Protein AF-A0A5C7K7G2-F1 (afdb_monomer_lite)

pLDDT: mean 88.22, std 10.24, range [51.09, 97.06]

Foldseek 3Di:
DDKAFQPQADLQDCVRHLVSQLVQCVVQVPDLCVLQPAKAWEWEDEVPDDIDTQDIHHRPNPDDPPDDRDPVVSSVVVSVSSSVSQVVVCVVPPPDDWDWTIWHDDRSYIYTYID

Secondary structure (DSSP, 8-state):
--EEE-TT--TT-HHHHHHHHHHHHHHTT--GGGGGTS-EEEEEEETTS--EEEEEE--GGGT-TT----HHHHHHHHHHHHHHHHHHHHHHSTTS---EEEEEEETTEEEEEE-

Sequence (115 aa):
MQTLPTDTINFKDMEKGYAPFAEALHTLGFDWQIARTEDIKGWFVVHGAEARMCFRLPATGDSQRGVEVTEQSVISDLWCGVSESLAVIRQKQPGKLIKVRSMQLEGSTLHFTVS

Structure (mmCIF, N/CA/C/O backbone):
data_AF-A0A5C7K7G2-F1
#
_entry.id   AF-A0A5C7K7G2-F1
#
loop_
_atom_site.group_PDB
_atom_site.id
_atom_site.type_symbol
_atom_site.label_atom_id
_atom_site.label_alt_id
_atom_site.label_comp_id
_atom_site.label_asym_id
_atom_site.label_entity_id
_atom_site.label_seq_id
_atom_site.pdbx_PDB_ins_code
_atom_site.Cartn_x
_atom_site.Cartn_y
_atom_site.Cartn_z
_atom_site.occupancy
_atom_site.B_iso_or_equiv
_atom_site.auth_seq_id
_atom_site.auth_comp_id
_atom_site.auth_asym_id
_atom_site.auth_atom_id
_atom_site.pdbx_PDB_model_num
ATOM 1 N N . MET A 1 1 ? -7.589 -15.178 0.112 1.00 69.38 1 MET A N 1
ATOM 2 C CA . MET A 1 1 ? -6.851 -13.914 -0.083 1.00 69.38 1 MET A CA 1
ATOM 3 C C . MET A 1 1 ? -7.203 -13.364 -1.454 1.00 69.38 1 MET A C 1
ATOM 5 O O . MET A 1 1 ? -7.037 -14.080 -2.437 1.00 69.38 1 MET A O 1
ATOM 9 N N . GLN A 1 2 ? -7.762 -12.156 -1.521 1.00 86.31 2 GLN A N 1
ATOM 10 C CA . GLN A 1 2 ? -8.084 -11.493 -2.787 1.00 86.31 2 GLN A CA 1
ATOM 11 C C . GLN A 1 2 ? -6.827 -10.818 -3.339 1.00 86.31 2 GLN A C 1
ATOM 13 O O . GLN A 1 2 ? -6.064 -10.216 -2.590 1.00 86.31 2 GLN A O 1
ATOM 18 N N . THR A 1 3 ? -6.607 -10.946 -4.647 1.00 92.44 3 THR A N 1
ATOM 19 C CA . THR A 1 3 ? -5.514 -10.269 -5.355 1.00 92.44 3 THR A CA 1
ATOM 20 C C . THR A 1 3 ? -6.110 -9.201 -6.244 1.00 92.44 3 THR A C 1
ATOM 22 O O . THR A 1 3 ? -6.981 -9.509 -7.055 1.00 92.44 3 THR A O 1
ATOM 25 N N . LEU A 1 4 ? -5.640 -7.967 -6.103 1.00 95.12 4 LEU A N 1
ATOM 26 C CA . LEU A 1 4 ? -6.124 -6.834 -6.874 1.00 95.12 4 LEU A CA 1
ATOM 27 C C . LEU A 1 4 ? -5.026 -6.342 -7.831 1.00 95.12 4 LEU A C 1
ATOM 29 O O . LEU A 1 4 ? -3.933 -6.011 -7.363 1.00 95.12 4 LEU A O 1
ATOM 33 N N . PRO A 1 5 ? -5.270 -6.318 -9.155 1.00 94.50 5 PRO A N 1
ATOM 34 C CA . PRO A 1 5 ? -4.348 -5.730 -10.124 1.00 94.50 5 PRO A CA 1
ATOM 35 C C . PRO A 1 5 ? -4.184 -4.226 -9.897 1.00 94.50 5 PRO A C 1
ATOM 37 O O . PRO A 1 5 ? -5.161 -3.521 -9.667 1.00 94.50 5 PRO A O 1
ATOM 40 N N . THR A 1 6 ? -2.957 -3.718 -9.985 1.00 93.44 6 THR A N 1
ATOM 41 C CA . THR A 1 6 ? -2.650 -2.307 -9.680 1.00 93.44 6 THR A CA 1
ATOM 42 C C . THR A 1 6 ? -2.364 -1.470 -10.928 1.00 93.44 6 THR A C 1
ATOM 44 O O . THR A 1 6 ? -1.627 -0.487 -10.855 1.00 93.44 6 THR A O 1
ATOM 47 N N . ASP A 1 7 ? -2.903 -1.857 -12.087 1.00 90.50 7 ASP A N 1
ATOM 48 C CA . ASP A 1 7 ? -2.599 -1.233 -13.384 1.00 90.50 7 ASP A CA 1
ATOM 49 C C . ASP A 1 7 ? -2.949 0.264 -13.448 1.00 90.50 7 ASP A C 1
ATOM 51 O O . ASP A 1 7 ? -2.341 1.011 -14.215 1.00 90.50 7 ASP A O 1
ATOM 55 N N . THR A 1 8 ? -3.897 0.714 -12.623 1.00 88.12 8 THR A N 1
ATOM 56 C CA . THR A 1 8 ? -4.387 2.100 -12.572 1.00 88.12 8 THR A CA 1
ATOM 57 C C . THR A 1 8 ? -3.678 2.974 -11.532 1.00 88.12 8 THR A C 1
ATOM 59 O O . THR A 1 8 ? -3.911 4.182 -11.495 1.00 88.12 8 THR A O 1
ATOM 62 N N . ILE A 1 9 ? -2.802 2.409 -10.693 1.00 95.19 9 ILE A N 1
ATOM 63 C CA . ILE A 1 9 ? -2.231 3.120 -9.541 1.00 95.19 9 ILE A CA 1
ATOM 64 C C . ILE A 1 9 ? -0.843 3.678 -9.875 1.00 95.19 9 ILE A C 1
ATOM 66 O O . ILE A 1 9 ? 0.115 2.941 -10.126 1.00 95.19 9 ILE A O 1
ATOM 70 N N . ASN A 1 10 ? -0.693 5.004 -9.820 1.00 93.38 10 ASN A N 1
ATOM 71 C CA . ASN A 1 10 ? 0.599 5.656 -10.030 1.00 93.38 10 ASN A CA 1
ATOM 72 C C . ASN A 1 10 ? 1.381 5.844 -8.723 1.00 93.38 10 ASN A C 1
ATOM 74 O O . ASN A 1 10 ? 1.406 6.936 -8.169 1.00 93.38 10 ASN A O 1
ATOM 78 N N . PHE A 1 11 ? 2.114 4.821 -8.282 1.00 92.50 11 PHE A N 1
ATOM 79 C CA . PHE A 1 11 ? 2.953 4.860 -7.068 1.00 92.50 11 PHE A CA 1
ATOM 80 C C . PHE A 1 11 ? 4.173 5.806 -7.110 1.00 92.50 11 PHE A C 1
ATOM 82 O O . PHE A 1 11 ? 5.080 5.681 -6.292 1.00 92.50 11 PHE A O 1
ATOM 89 N N . LYS A 1 12 ? 4.265 6.709 -8.093 1.00 89.75 12 LYS A N 1
ATOM 90 C CA . LYS A 1 12 ? 5.303 7.754 -8.157 1.00 89.75 12 LYS A CA 1
ATOM 91 C C . LYS A 1 12 ? 4.754 9.156 -7.904 1.00 89.75 12 LYS A C 1
ATOM 93 O O . LYS A 1 12 ? 5.539 10.064 -7.662 1.00 89.75 12 LYS A O 1
ATOM 98 N N . ASP A 1 13 ? 3.445 9.337 -8.039 1.00 92.12 13 ASP A N 1
ATOM 99 C CA . ASP A 1 13 ? 2.781 10.636 -8.033 1.00 92.12 13 ASP A CA 1
ATOM 100 C C . ASP A 1 13 ? 1.537 10.520 -7.153 1.00 92.12 13 ASP A C 1
ATOM 102 O O . ASP A 1 13 ? 0.564 9.865 -7.526 1.00 92.12 13 ASP A O 1
ATOM 106 N N . MET A 1 14 ? 1.601 11.113 -5.960 1.00 91.25 14 MET A N 1
ATOM 107 C CA . MET A 1 14 ? 0.534 11.011 -4.966 1.00 91.25 14 MET A CA 1
ATOM 108 C C . MET A 1 14 ? -0.769 11.640 -5.459 1.00 91.25 14 MET A C 1
ATOM 110 O O . MET A 1 14 ? -1.827 11.056 -5.250 1.00 91.25 14 MET A O 1
ATOM 114 N N . GLU A 1 15 ? -0.711 12.766 -6.174 1.00 93.06 15 GLU A N 1
ATOM 115 C CA . GLU A 1 15 ? -1.911 13.449 -6.677 1.00 93.06 15 GLU A CA 1
ATOM 116 C C . GLU A 1 15 ? -2.692 12.569 -7.659 1.00 93.06 15 GLU A C 1
ATOM 118 O O . GLU A 1 15 ? -3.920 12.601 -7.696 1.00 93.06 15 GLU A O 1
ATOM 123 N N . LYS A 1 16 ? -1.981 11.741 -8.434 1.00 93.69 16 LYS A N 1
ATOM 124 C CA . LYS A 1 16 ? -2.594 10.808 -9.392 1.00 93.69 16 LYS A CA 1
ATOM 125 C C . LYS A 1 16 ? -2.900 9.436 -8.805 1.00 93.69 16 LYS A C 1
ATOM 127 O O . LYS A 1 16 ? -3.766 8.731 -9.311 1.00 93.69 16 LYS A O 1
ATOM 132 N N . GLY A 1 17 ? -2.125 9.012 -7.817 1.00 94.25 17 GLY A N 1
ATOM 133 C CA . GLY A 1 17 ? -2.107 7.634 -7.353 1.00 94.25 17 GLY A CA 1
ATOM 134 C C . GLY A 1 17 ? -2.849 7.383 -6.044 1.00 94.25 17 GLY A C 1
ATOM 135 O O . GLY A 1 17 ? -3.278 6.254 -5.818 1.00 94.25 17 GLY A O 1
ATOM 136 N N . TYR A 1 18 ? -3.054 8.416 -5.222 1.00 94.31 18 TYR A N 1
ATOM 137 C CA . TYR A 1 18 ? -3.684 8.283 -3.910 1.00 94.31 18 TYR A CA 1
ATOM 138 C C . TYR A 1 18 ? -5.114 7.742 -3.994 1.00 94.31 18 TYR A C 1
ATOM 140 O O . TYR A 1 18 ? -5.424 6.749 -3.344 1.00 94.31 18 TYR A O 1
ATOM 148 N N . ALA A 1 19 ? -5.979 8.352 -4.811 1.00 95.62 19 ALA A N 1
ATOM 149 C CA . ALA A 1 19 ? -7.381 7.937 -4.898 1.00 95.62 19 ALA A CA 1
ATOM 150 C C . ALA A 1 19 ? -7.546 6.486 -5.409 1.00 95.62 19 ALA A C 1
ATOM 152 O O . ALA A 1 19 ? -8.201 5.706 -4.717 1.00 95.62 19 ALA A O 1
ATOM 153 N N . PRO A 1 20 ? -6.888 6.060 -6.512 1.00 96.56 20 PRO A N 1
ATOM 154 C CA . PRO A 1 20 ? -6.888 4.653 -6.928 1.00 96.56 20 PRO A CA 1
ATOM 155 C C . PRO A 1 20 ? -6.339 3.688 -5.869 1.00 96.56 20 PRO A C 1
ATOM 157 O O . PRO A 1 20 ? -6.761 2.538 -5.791 1.00 96.56 20 PRO A O 1
ATOM 160 N N . PHE A 1 21 ? -5.382 4.133 -5.051 1.00 97.06 21 PHE A N 1
ATOM 161 C CA . PHE A 1 21 ? -4.831 3.317 -3.973 1.00 97.06 21 PHE A CA 1
ATOM 162 C C . PHE A 1 21 ? -5.775 3.175 -2.784 1.00 97.06 21 PHE A C 1
ATOM 164 O O . PHE A 1 21 ? -5.941 2.065 -2.285 1.00 97.06 21 PHE A O 1
ATOM 171 N N . ALA A 1 22 ? -6.426 4.260 -2.366 1.00 96.56 22 ALA A N 1
ATOM 172 C CA . ALA A 1 22 ? -7.455 4.219 -1.335 1.00 96.56 22 ALA A CA 1
ATOM 173 C C . ALA A 1 22 ? -8.603 3.282 -1.747 1.00 96.56 22 ALA A C 1
ATOM 175 O O . ALA A 1 22 ? -8.961 2.381 -0.995 1.00 96.56 22 ALA A O 1
ATOM 176 N N . GLU A 1 23 ? -9.092 3.409 -2.984 1.00 96.50 23 GLU A N 1
ATOM 177 C CA . GLU A 1 23 ? -10.132 2.532 -3.535 1.00 96.50 23 GLU A CA 1
ATOM 178 C C . GLU A 1 23 ? -9.693 1.059 -3.570 1.00 96.50 23 GLU A C 1
ATOM 180 O O . GLU A 1 23 ? -10.460 0.155 -3.229 1.00 96.50 23 GLU A O 1
ATOM 185 N N . ALA A 1 24 ? -8.435 0.799 -3.930 1.00 96.62 24 ALA A N 1
ATOM 186 C CA . ALA A 1 24 ? -7.868 -0.541 -3.904 1.00 96.62 24 ALA A CA 1
ATOM 187 C C . ALA A 1 24 ? -7.802 -1.128 -2.482 1.00 96.62 24 ALA A C 1
ATOM 189 O O . ALA A 1 24 ? -8.131 -2.300 -2.293 1.00 96.62 24 ALA A O 1
ATOM 190 N N . LEU A 1 25 ? -7.416 -0.330 -1.480 1.00 96.31 25 LEU A N 1
ATOM 191 C CA . LEU A 1 25 ? -7.428 -0.735 -0.071 1.00 96.31 25 LEU A CA 1
ATOM 192 C C . LEU A 1 25 ? -8.852 -1.046 0.407 1.00 96.31 25 LEU A C 1
ATOM 194 O O . LEU A 1 25 ? -9.078 -2.102 0.998 1.00 96.31 25 LEU A O 1
ATOM 198 N N . HIS A 1 26 ? -9.822 -0.187 0.085 1.00 95.62 26 HIS A N 1
ATOM 199 C CA . HIS A 1 26 ? -11.237 -0.413 0.401 1.00 95.62 26 HIS A CA 1
ATOM 200 C C . HIS A 1 26 ? -11.773 -1.686 -0.247 1.00 95.62 26 HIS A C 1
ATOM 202 O O . HIS A 1 26 ? -12.434 -2.485 0.410 1.00 95.62 26 HIS A O 1
ATOM 208 N N . THR A 1 27 ? -11.425 -1.925 -1.511 1.00 95.88 27 THR A N 1
ATOM 209 C CA . THR A 1 27 ? -11.826 -3.132 -2.248 1.00 95.88 27 THR A CA 1
ATOM 210 C C . THR A 1 27 ? -11.249 -4.405 -1.630 1.00 95.88 27 THR A C 1
ATOM 212 O O . THR A 1 27 ? -11.895 -5.450 -1.653 1.00 95.88 27 THR A O 1
ATOM 215 N N . LEU A 1 28 ? -10.042 -4.333 -1.063 1.00 95.94 28 LEU A N 1
ATOM 216 C CA . LEU A 1 28 ? -9.427 -5.443 -0.332 1.00 95.94 28 LEU A CA 1
ATOM 217 C C . LEU A 1 28 ? -9.978 -5.614 1.093 1.00 95.94 28 LEU A C 1
ATOM 219 O O . LEU A 1 28 ? -9.593 -6.568 1.767 1.00 95.94 28 LEU A O 1
ATOM 223 N N . GLY A 1 29 ? -10.866 -4.726 1.549 1.00 95.19 29 GLY A N 1
ATOM 224 C CA . GLY A 1 29 ? -11.423 -4.753 2.899 1.00 95.19 29 GLY A CA 1
ATOM 225 C C . GLY A 1 29 ? -10.444 -4.267 3.967 1.00 95.19 29 GLY A C 1
ATOM 226 O O . GLY A 1 29 ? -10.497 -4.744 5.098 1.00 95.19 29 GLY A O 1
ATOM 227 N N . PHE A 1 30 ? -9.529 -3.358 3.618 1.00 95.25 30 PHE A N 1
ATOM 228 C CA . PHE A 1 30 ? -8.613 -2.760 4.583 1.00 95.25 30 PHE A CA 1
ATOM 229 C C . PHE A 1 30 ? -9.376 -1.924 5.615 1.00 95.25 30 PHE A C 1
ATOM 231 O O . PHE A 1 30 ? -9.966 -0.897 5.284 1.00 95.25 30 PHE A O 1
ATOM 238 N N . ASP A 1 31 ? -9.328 -2.358 6.872 1.00 94.56 31 ASP A N 1
ATOM 239 C CA . ASP A 1 31 ? -9.831 -1.596 8.008 1.00 94.56 31 ASP A CA 1
ATOM 240 C C . ASP A 1 31 ? -8.715 -0.709 8.567 1.00 94.56 31 ASP A C 1
ATOM 242 O O . ASP A 1 31 ? -7.832 -1.173 9.288 1.00 94.56 31 ASP A O 1
ATOM 246 N N . TRP A 1 32 ? -8.753 0.586 8.254 1.00 92.81 32 TRP A N 1
ATOM 247 C CA . TRP A 1 32 ? -7.755 1.547 8.729 1.00 92.81 32 TRP A CA 1
ATOM 248 C C . TRP A 1 32 ? -7.699 1.650 10.261 1.00 92.81 32 TRP A C 1
ATOM 250 O O . TRP A 1 32 ? -6.676 2.078 10.802 1.00 92.81 32 TRP A O 1
ATOM 260 N N . GLN A 1 33 ? -8.755 1.249 10.981 1.00 92.56 33 GLN A N 1
ATOM 261 C CA . GLN A 1 33 ? -8.774 1.279 12.444 1.00 92.56 33 GLN A CA 1
ATOM 262 C C . GLN A 1 33 ? -7.785 0.282 13.052 1.00 92.56 33 GLN A C 1
ATOM 264 O O . GLN A 1 33 ? -7.330 0.508 14.175 1.00 92.56 33 GLN A O 1
ATOM 269 N N . ILE A 1 34 ? -7.370 -0.745 12.298 1.00 91.38 34 ILE A N 1
ATOM 270 C CA . ILE A 1 34 ? -6.336 -1.698 12.718 1.00 91.38 34 ILE A CA 1
ATOM 271 C C . ILE A 1 34 ? -5.016 -0.994 13.064 1.00 91.38 34 ILE A C 1
ATOM 273 O O . ILE A 1 34 ? -4.299 -1.440 13.955 1.00 91.38 34 ILE A O 1
ATOM 277 N N . ALA A 1 35 ? -4.743 0.172 12.457 1.00 88.81 35 ALA A N 1
ATOM 278 C CA . ALA A 1 35 ? -3.578 1.012 12.747 1.00 88.81 35 ALA A CA 1
ATOM 279 C C . ALA A 1 35 ? -3.531 1.520 14.198 1.00 88.81 35 ALA A C 1
ATOM 281 O O . ALA A 1 35 ? -2.503 2.031 14.650 1.00 88.81 35 ALA A O 1
ATOM 282 N N . ARG A 1 36 ? -4.649 1.448 14.932 1.00 87.94 36 ARG A N 1
ATOM 283 C CA . ARG A 1 36 ? -4.736 1.851 16.344 1.00 87.94 36 ARG A CA 1
ATOM 284 C C . ARG A 1 36 ? -4.183 0.788 17.281 1.00 87.94 36 ARG A C 1
ATOM 286 O O . ARG A 1 36 ? -3.691 1.133 18.350 1.00 87.94 36 ARG A O 1
ATOM 293 N N . THR A 1 37 ? -4.253 -0.478 16.886 1.00 88.88 37 THR A N 1
ATOM 294 C CA . THR A 1 37 ? -3.955 -1.622 17.758 1.00 88.88 37 THR A CA 1
ATOM 295 C C . THR A 1 37 ? -2.826 -2.499 17.240 1.00 88.88 37 THR A C 1
ATOM 297 O O . THR A 1 37 ? -2.192 -3.190 18.031 1.00 88.88 37 THR A O 1
ATOM 300 N N . GLU A 1 38 ? -2.547 -2.472 15.939 1.00 91.69 38 GLU A N 1
ATOM 301 C CA . GLU A 1 38 ? -1.531 -3.301 15.300 1.00 91.69 38 GLU A CA 1
ATOM 302 C C . GLU A 1 38 ? -0.617 -2.481 14.393 1.00 91.69 38 GLU A C 1
ATOM 304 O O . GLU A 1 38 ? -1.004 -1.456 13.829 1.00 91.69 38 GLU A O 1
ATOM 309 N N . ASP A 1 39 ? 0.613 -2.965 14.232 1.00 93.56 39 ASP A N 1
ATOM 310 C CA . ASP A 1 39 ? 1.509 -2.417 13.224 1.00 93.56 39 ASP A CA 1
ATOM 311 C C . ASP A 1 39 ? 1.041 -2.826 11.831 1.00 93.56 39 ASP A C 1
ATOM 313 O O . ASP A 1 39 ? 0.805 -4.010 11.580 1.00 93.56 39 ASP A O 1
ATOM 317 N N . ILE A 1 40 ? 1.050 -1.886 10.891 1.00 94.75 40 ILE A N 1
ATOM 318 C CA . ILE A 1 40 ? 0.809 -2.201 9.485 1.00 94.75 40 ILE A CA 1
ATOM 319 C C . ILE A 1 40 ? 2.140 -2.492 8.799 1.00 94.75 40 ILE A C 1
ATOM 321 O O . ILE A 1 40 ? 3.113 -1.750 8.946 1.00 94.75 40 ILE A O 1
ATOM 325 N N . LYS A 1 41 ? 2.205 -3.581 8.034 1.00 95.44 41 LYS A N 1
ATOM 326 C CA . LYS A 1 41 ? 3.435 -4.038 7.370 1.00 95.44 41 LYS A CA 1
ATOM 327 C C . LYS A 1 41 ? 3.262 -4.062 5.860 1.00 95.44 41 LYS A C 1
ATOM 329 O O . LYS A 1 41 ? 2.207 -4.438 5.361 1.00 95.44 41 LYS A O 1
ATOM 334 N N . GLY A 1 42 ? 4.324 -3.726 5.135 1.00 94.94 42 GLY A N 1
ATOM 335 C CA . GLY A 1 42 ? 4.376 -3.823 3.679 1.00 94.94 42 GLY A CA 1
ATOM 336 C C . GLY A 1 42 ? 5.471 -4.760 3.199 1.00 94.94 42 GLY A C 1
ATOM 337 O O . GLY A 1 42 ? 6.651 -4.546 3.491 1.00 94.94 42 GLY A O 1
ATOM 338 N N . TRP A 1 43 ? 5.092 -5.773 2.424 1.00 94.62 43 TRP A N 1
ATOM 339 C CA . TRP A 1 43 ? 5.998 -6.749 1.825 1.00 94.62 43 TRP A CA 1
ATOM 340 C C . TRP A 1 43 ? 6.027 -6.614 0.314 1.00 94.62 43 TRP A C 1
ATOM 342 O O . TRP A 1 43 ? 4.985 -6.575 -0.330 1.00 94.62 43 TRP A O 1
ATOM 352 N N . PHE A 1 44 ? 7.226 -6.606 -0.261 1.00 92.44 44 PHE A N 1
ATOM 353 C CA . PHE A 1 44 ? 7.417 -6.570 -1.706 1.00 92.44 44 PHE A CA 1
ATOM 354 C C . PHE A 1 44 ? 8.024 -7.885 -2.178 1.00 92.44 44 PHE A C 1
ATOM 356 O O . PHE A 1 44 ? 9.073 -8.318 -1.694 1.00 92.44 44 PHE A O 1
ATOM 363 N N . VAL A 1 45 ? 7.360 -8.508 -3.144 1.00 88.69 45 VAL A N 1
ATOM 364 C CA . VAL A 1 45 ? 7.794 -9.724 -3.824 1.00 88.69 45 VAL A CA 1
ATOM 365 C C . VAL A 1 45 ? 8.308 -9.324 -5.196 1.00 88.69 45 VAL A C 1
ATOM 367 O O . VAL A 1 45 ? 7.534 -8.951 -6.077 1.00 88.69 45 VAL A O 1
ATOM 370 N N . VAL A 1 46 ? 9.626 -9.369 -5.373 1.00 81.62 46 VAL A N 1
ATOM 371 C CA . VAL A 1 46 ? 10.261 -9.118 -6.671 1.00 81.62 46 VAL A CA 1
ATOM 372 C C . VAL A 1 46 ? 10.312 -10.430 -7.443 1.00 81.62 46 VAL A C 1
ATOM 374 O O . VAL A 1 46 ? 10.705 -11.454 -6.888 1.00 81.62 46 VAL A O 1
ATOM 377 N N . HIS A 1 47 ? 9.943 -10.419 -8.724 1.00 72.69 47 HIS A N 1
ATOM 378 C CA . HIS A 1 47 ? 9.988 -11.629 -9.545 1.00 72.69 47 HIS A CA 1
ATOM 379 C C . HIS A 1 47 ? 11.385 -12.288 -9.529 1.00 72.69 47 HIS A C 1
ATOM 381 O O . HIS A 1 47 ? 12.389 -11.640 -9.830 1.00 72.69 47 HIS A O 1
ATOM 387 N N . GLY A 1 48 ? 11.440 -13.576 -9.170 1.00 68.94 48 GLY A N 1
ATOM 388 C CA . GLY A 1 48 ? 12.685 -14.343 -9.035 1.00 68.94 48 GLY A CA 1
ATOM 389 C C . GLY A 1 48 ? 13.436 -14.146 -7.710 1.00 68.94 48 GLY A C 1
ATOM 390 O O . GLY A 1 48 ? 14.569 -14.606 -7.594 1.00 68.94 48 GLY A O 1
ATOM 391 N N . ALA A 1 49 ? 12.838 -13.474 -6.722 1.00 73.31 49 ALA A N 1
ATOM 392 C CA . ALA A 1 49 ? 13.403 -13.293 -5.388 1.00 73.31 49 ALA A CA 1
ATOM 393 C C . ALA A 1 49 ? 12.368 -13.575 -4.287 1.00 73.31 49 ALA A C 1
ATOM 395 O O . ALA A 1 49 ? 11.160 -13.547 -4.516 1.00 73.31 49 ALA A O 1
ATOM 396 N N . GLU A 1 50 ? 12.855 -13.826 -3.072 1.00 73.88 50 GLU A N 1
ATOM 397 C CA . GLU A 1 50 ? 12.000 -13.946 -1.891 1.00 73.88 50 GLU A CA 1
ATOM 398 C C . GLU A 1 50 ? 11.343 -12.609 -1.523 1.00 73.88 50 GLU A C 1
ATOM 400 O O . GLU A 1 50 ? 11.910 -11.530 -1.738 1.00 73.88 50 GLU A O 1
ATOM 405 N N . ALA A 1 51 ? 10.149 -12.698 -0.930 1.00 73.06 51 ALA A N 1
ATOM 406 C CA . ALA A 1 51 ? 9.437 -11.562 -0.362 1.00 73.06 51 ALA A CA 1
ATOM 407 C C . ALA A 1 51 ? 10.286 -10.870 0.713 1.00 73.06 51 ALA A C 1
ATOM 409 O O . ALA A 1 51 ? 10.890 -11.530 1.560 1.00 73.06 51 ALA A O 1
ATOM 410 N N . ARG A 1 52 ? 10.307 -9.535 0.721 1.00 81.69 52 ARG A N 1
ATOM 411 C CA . ARG A 1 52 ? 10.997 -8.757 1.761 1.00 81.69 52 ARG A CA 1
ATOM 412 C C . ARG A 1 52 ? 10.076 -7.706 2.361 1.00 81.69 52 ARG A C 1
ATOM 414 O O . ARG A 1 52 ? 9.447 -6.945 1.625 1.00 81.69 52 ARG A O 1
ATOM 421 N N . MET A 1 53 ? 10.037 -7.638 3.692 1.00 76.25 53 MET A N 1
ATOM 422 C CA . MET A 1 53 ? 9.404 -6.533 4.409 1.00 76.25 53 MET A CA 1
ATOM 423 C C . MET A 1 53 ? 10.176 -5.257 4.088 1.00 76.25 53 MET A C 1
ATOM 425 O O . MET A 1 53 ? 11.396 -5.221 4.258 1.00 76.25 53 MET A O 1
ATOM 429 N N . CYS A 1 54 ? 9.480 -4.237 3.601 1.00 85.19 54 CYS A N 1
ATOM 430 C CA . CYS A 1 54 ? 10.104 -2.984 3.183 1.00 85.19 54 CYS A CA 1
AT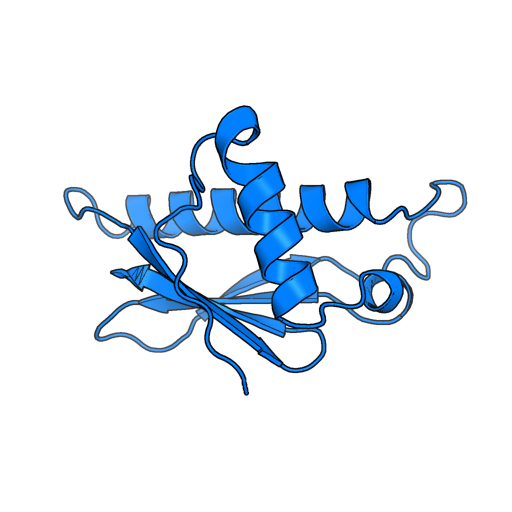OM 431 C C . CYS A 1 54 ? 9.668 -1.793 4.038 1.00 85.19 54 CYS A C 1
ATOM 433 O O . CYS A 1 54 ? 10.457 -0.868 4.203 1.00 85.19 54 CYS A O 1
ATOM 435 N N . PHE A 1 55 ? 8.484 -1.849 4.653 1.00 91.31 55 PHE A N 1
ATOM 436 C CA . PHE A 1 55 ? 8.075 -0.868 5.654 1.00 91.31 55 PHE A CA 1
ATOM 437 C C . PHE A 1 55 ? 7.253 -1.500 6.781 1.00 91.31 55 PHE A C 1
ATOM 439 O O . PHE A 1 55 ? 6.612 -2.543 6.609 1.00 91.31 55 PHE A O 1
ATOM 446 N N . ARG A 1 56 ? 7.277 -0.832 7.935 1.00 93.69 56 ARG A N 1
ATOM 447 C CA . ARG A 1 56 ? 6.424 -1.088 9.096 1.00 93.69 56 ARG A CA 1
ATOM 448 C C . ARG A 1 56 ? 5.955 0.262 9.632 1.00 93.69 56 ARG A C 1
ATOM 450 O O . ARG A 1 56 ? 6.792 1.080 9.999 1.00 93.69 56 ARG A O 1
ATOM 457 N N . LEU A 1 57 ? 4.646 0.462 9.694 1.00 90.94 57 LEU A N 1
ATOM 458 C CA . LEU A 1 57 ? 4.013 1.588 10.369 1.00 90.94 57 LEU A CA 1
ATOM 459 C C . LEU A 1 57 ? 3.616 1.126 11.775 1.00 90.94 57 LEU A C 1
ATOM 461 O O . LEU A 1 57 ? 2.821 0.189 11.877 1.00 90.94 57 LEU A O 1
ATOM 465 N N . PRO A 1 58 ? 4.194 1.695 12.846 1.00 89.44 58 PRO A N 1
ATOM 466 C CA . PRO A 1 58 ? 3.859 1.296 14.205 1.00 89.44 58 PRO A CA 1
ATOM 467 C C . PRO A 1 58 ? 2.386 1.533 14.540 1.00 89.44 58 PRO A C 1
ATOM 469 O O . PRO A 1 58 ? 1.807 2.523 14.088 1.00 89.44 58 PRO A O 1
ATOM 472 N N . ALA A 1 59 ? 1.812 0.677 15.387 1.00 88.44 59 ALA A N 1
ATOM 473 C CA . ALA A 1 59 ? 0.503 0.941 15.973 1.00 88.44 59 ALA A CA 1
ATOM 474 C C . ALA A 1 59 ? 0.496 2.321 16.659 1.00 88.44 59 ALA A C 1
ATOM 476 O O . ALA A 1 59 ? 1.380 2.665 17.450 1.00 88.44 59 ALA A O 1
ATOM 477 N N . THR A 1 60 ? -0.529 3.116 16.377 1.00 82.12 60 THR A N 1
ATOM 478 C CA . THR A 1 60 ? -0.667 4.479 16.915 1.00 82.12 60 THR A CA 1
ATOM 479 C C . THR A 1 60 ? -1.051 4.509 18.401 1.00 82.12 60 THR A C 1
ATOM 481 O O . THR A 1 60 ? -0.875 5.544 19.044 1.00 82.12 60 THR A O 1
ATOM 484 N N . GLY A 1 61 ? -1.497 3.376 18.962 1.00 60.59 61 GLY A N 1
ATOM 485 C CA . GLY A 1 61 ? -2.140 3.229 20.276 1.00 60.59 61 GLY A CA 1
ATOM 486 C C . GLY A 1 61 ? -1.415 3.781 21.510 1.00 60.59 61 GLY A C 1
ATOM 487 O O . GLY A 1 61 ? -2.090 4.056 22.495 1.00 60.59 61 GLY A O 1
ATOM 488 N N . ASP A 1 62 ? -0.102 4.027 21.459 1.00 51.09 62 ASP A N 1
ATOM 489 C CA . ASP A 1 62 ? 0.657 4.583 22.598 1.00 51.09 62 ASP A CA 1
ATOM 490 C C . ASP A 1 62 ? 1.520 5.816 22.263 1.00 51.09 62 ASP A C 1
ATOM 492 O O . ASP A 1 62 ? 1.965 6.532 23.162 1.00 51.09 62 ASP A O 1
ATOM 496 N N . SER A 1 63 ? 1.753 6.112 20.981 1.00 54.41 63 SER A N 1
ATOM 497 C CA . SER A 1 63 ? 2.882 6.966 20.566 1.00 54.41 63 SER A CA 1
ATOM 498 C C . SER A 1 63 ? 2.524 8.440 20.344 1.00 54.41 63 SER A C 1
ATOM 500 O O . SER A 1 63 ? 3.414 9.285 20.266 1.00 54.41 63 SER A O 1
ATOM 502 N N . GLN A 1 64 ? 1.235 8.773 20.224 1.00 54.59 64 GLN A N 1
ATOM 503 C CA . GLN A 1 64 ? 0.784 10.121 19.862 1.00 54.59 64 GLN A CA 1
ATOM 504 C C . GLN A 1 64 ? 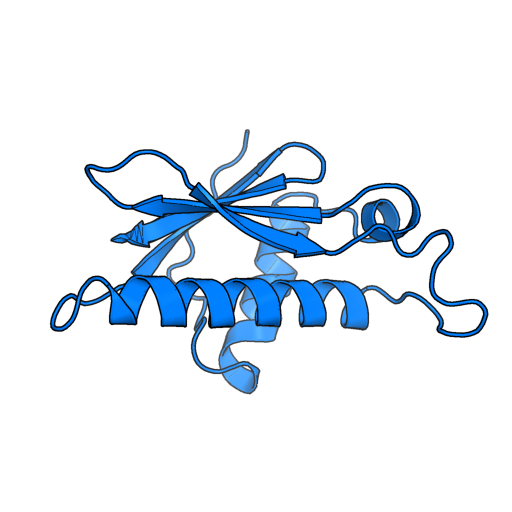-0.468 10.522 20.649 1.00 54.59 64 GLN A C 1
ATOM 506 O O . GLN A 1 64 ? -1.562 10.650 20.101 1.00 54.59 64 GLN A O 1
ATOM 511 N N . ARG A 1 65 ? -0.324 10.757 21.960 1.00 51.44 65 ARG A N 1
ATOM 512 C CA . ARG A 1 65 ? -1.373 11.445 22.732 1.00 51.44 65 ARG A CA 1
ATOM 513 C C . ARG A 1 65 ? -1.603 12.838 22.131 1.00 51.44 65 ARG A C 1
ATOM 515 O O . ARG A 1 65 ? -0.829 13.751 22.395 1.00 51.44 65 ARG A O 1
ATOM 522 N N . GLY A 1 66 ? -2.660 12.986 21.331 1.00 58.56 66 GLY A N 1
ATOM 523 C CA . GLY A 1 66 ? -3.135 14.271 20.805 1.00 58.56 66 GLY A CA 1
ATOM 524 C C . GLY A 1 66 ? -3.250 14.386 19.281 1.00 58.56 66 GLY A C 1
ATOM 525 O O . GLY A 1 66 ? -3.805 15.381 18.826 1.00 58.56 66 GLY A O 1
ATOM 526 N N . VAL A 1 67 ? -2.782 13.406 18.494 1.00 66.69 67 VAL A N 1
ATOM 527 C CA . VAL A 1 67 ? -3.020 13.379 17.037 1.00 66.69 67 VAL A CA 1
ATOM 528 C C . VAL A 1 67 ? -4.205 12.463 16.753 1.00 66.69 67 VAL A C 1
ATOM 530 O O . VAL A 1 67 ? -4.194 11.288 17.117 1.00 66.69 67 VAL A O 1
ATOM 533 N N . GLU A 1 68 ? -5.249 13.006 16.132 1.00 76.38 68 GLU A N 1
ATOM 534 C CA . GLU A 1 68 ? -6.399 12.212 15.711 1.00 76.38 68 GLU A CA 1
ATOM 535 C C . GLU A 1 68 ? -5.990 11.289 14.557 1.00 76.38 68 GLU A C 1
ATOM 537 O O . GLU A 1 68 ? -5.613 11.741 13.476 1.00 76.38 68 GLU A O 1
ATOM 542 N N . VAL A 1 69 ? -6.054 9.978 14.796 1.00 84.94 69 VAL A N 1
ATOM 543 C CA . VAL A 1 69 ? -5.799 8.969 13.764 1.00 84.94 69 VAL A CA 1
ATOM 544 C C . VAL A 1 69 ? -7.022 8.892 12.862 1.00 84.94 69 VAL A C 1
ATOM 546 O O . VAL A 1 69 ? -8.070 8.372 13.271 1.00 84.94 69 VAL A O 1
ATOM 549 N N . THR A 1 70 ? -6.860 9.402 11.643 1.00 91.00 70 THR A N 1
ATOM 550 C CA . THR A 1 70 ? -7.877 9.407 10.588 1.00 91.00 70 THR A CA 1
ATOM 551 C C . THR A 1 70 ? -7.534 8.389 9.507 1.00 91.00 70 THR A C 1
ATOM 553 O O . THR A 1 70 ? -6.375 8.020 9.314 1.00 91.00 70 THR A O 1
ATOM 556 N N . GLU A 1 71 ? -8.536 7.959 8.748 1.00 92.56 71 GLU A N 1
ATOM 557 C CA . GLU A 1 71 ? -8.314 7.120 7.570 1.00 92.56 71 GLU A CA 1
ATOM 558 C C . GLU A 1 71 ? -7.346 7.778 6.577 1.00 92.56 71 GLU A C 1
ATOM 560 O O . GLU A 1 71 ? -6.416 7.140 6.086 1.00 92.56 71 GLU A O 1
ATOM 565 N N . GLN A 1 72 ? -7.517 9.082 6.336 1.00 92.44 72 GLN A N 1
ATOM 566 C CA . GLN A 1 72 ? -6.676 9.829 5.411 1.00 92.44 72 GLN A CA 1
ATOM 567 C C . GLN A 1 72 ? -5.201 9.791 5.823 1.00 92.44 72 GLN A C 1
ATOM 569 O O . GLN A 1 72 ? -4.346 9.582 4.957 1.00 92.44 72 GLN A O 1
ATOM 574 N N . SER A 1 73 ? -4.895 9.976 7.114 1.00 92.12 73 SER A N 1
ATOM 575 C CA . SER A 1 73 ? -3.513 9.925 7.605 1.00 92.12 73 SER A CA 1
ATOM 576 C C . SER A 1 73 ? -2.925 8.524 7.460 1.00 92.12 73 SER A C 1
ATOM 578 O O . SER A 1 73 ? -1.838 8.387 6.910 1.00 92.12 73 SER A O 1
ATOM 580 N N . VAL A 1 74 ? -3.678 7.479 7.829 1.00 93.19 74 VAL A N 1
ATOM 581 C CA . VAL A 1 74 ? -3.228 6.082 7.696 1.00 93.19 74 VAL A CA 1
ATOM 582 C C . VAL A 1 74 ? -2.936 5.728 6.236 1.00 93.19 74 VAL A C 1
ATOM 584 O O . VAL A 1 74 ? -1.870 5.200 5.929 1.00 93.19 74 VAL A O 1
ATOM 587 N N . ILE A 1 75 ? -3.844 6.047 5.309 1.00 95.19 75 ILE A N 1
ATOM 588 C CA . ILE A 1 75 ? -3.644 5.758 3.881 1.00 95.19 75 ILE A CA 1
ATOM 589 C C . ILE A 1 75 ? -2.477 6.575 3.306 1.00 95.19 75 ILE A C 1
ATOM 591 O O . ILE A 1 75 ? -1.735 6.072 2.461 1.00 95.19 75 ILE A O 1
ATOM 595 N N . SER A 1 76 ? -2.276 7.812 3.770 1.00 94.31 76 SER A N 1
ATOM 596 C CA . SER A 1 76 ? -1.139 8.639 3.342 1.00 94.31 76 SER A CA 1
ATOM 597 C C . SER A 1 76 ? 0.192 8.052 3.810 1.00 94.31 76 SER A C 1
ATOM 599 O O . SER A 1 76 ? 1.121 7.943 3.011 1.00 94.31 76 SER A O 1
ATOM 601 N N . ASP A 1 77 ? 0.271 7.593 5.058 1.00 93.81 77 ASP A N 1
ATOM 602 C CA . ASP A 1 77 ? 1.470 6.940 5.587 1.00 93.81 77 ASP A CA 1
ATOM 603 C C . ASP A 1 77 ? 1.769 5.633 4.839 1.00 93.81 77 ASP A C 1
ATOM 605 O O . ASP A 1 77 ? 2.922 5.351 4.497 1.00 93.81 77 ASP A O 1
ATOM 609 N N . LEU A 1 78 ? 0.730 4.860 4.500 1.00 95.31 78 LEU A N 1
ATOM 610 C CA . LEU A 1 78 ? 0.868 3.665 3.663 1.00 95.31 78 LEU A CA 1
ATOM 611 C C . LEU A 1 78 ? 1.400 4.000 2.273 1.00 95.31 78 LEU A C 1
ATOM 613 O O . LEU A 1 78 ? 2.311 3.329 1.784 1.00 95.31 78 LEU A O 1
ATOM 617 N N . TRP A 1 79 ? 0.867 5.046 1.643 1.00 95.44 79 TRP A N 1
ATOM 618 C CA . TRP A 1 79 ? 1.340 5.513 0.345 1.00 95.44 79 TRP A CA 1
ATOM 619 C C . TRP A 1 79 ? 2.825 5.883 0.380 1.00 95.44 79 TRP A C 1
ATOM 621 O O . TRP A 1 79 ? 3.595 5.442 -0.480 1.00 95.44 79 TRP A O 1
ATOM 631 N N . CYS A 1 80 ? 3.242 6.650 1.391 1.00 94.19 80 CYS A N 1
ATOM 632 C CA . CYS A 1 80 ? 4.638 7.022 1.602 1.00 94.19 80 CYS A CA 1
ATOM 633 C C . CYS A 1 80 ? 5.525 5.782 1.762 1.00 94.19 80 CYS A C 1
ATOM 635 O O . CYS A 1 80 ? 6.497 5.632 1.019 1.00 94.19 80 CYS A O 1
ATOM 637 N N . GLY A 1 81 ? 5.135 4.841 2.631 1.00 94.75 81 GLY A N 1
ATOM 638 C CA . GLY A 1 81 ? 5.865 3.588 2.835 1.00 94.75 81 GLY A CA 1
ATOM 639 C C . GLY A 1 81 ? 6.027 2.771 1.549 1.00 94.75 81 GLY A C 1
ATOM 640 O O . GLY A 1 81 ? 7.108 2.239 1.272 1.00 94.75 81 GLY A O 1
ATOM 641 N N . VAL A 1 82 ? 4.989 2.713 0.709 1.00 94.38 82 VAL A N 1
ATOM 642 C CA . VAL A 1 82 ? 5.046 2.050 -0.603 1.00 94.38 82 VAL A CA 1
ATOM 643 C C . VAL A 1 82 ? 5.991 2.780 -1.561 1.00 94.38 82 VAL A C 1
ATOM 645 O O . VAL A 1 82 ? 6.844 2.144 -2.185 1.00 94.38 82 VAL A O 1
ATOM 648 N N . SER A 1 83 ? 5.867 4.102 -1.673 1.00 92.50 83 SER A N 1
ATOM 649 C CA . SER A 1 83 ? 6.683 4.932 -2.567 1.00 92.50 83 SER A CA 1
ATOM 650 C C . SER A 1 83 ? 8.178 4.842 -2.234 1.00 92.50 83 SER A C 1
ATOM 652 O O . SER A 1 83 ? 9.005 4.584 -3.116 1.00 92.50 83 SER A O 1
ATOM 654 N N . GLU A 1 84 ? 8.533 4.957 -0.951 1.00 92.44 84 GLU A N 1
ATOM 655 C CA . GLU A 1 84 ? 9.910 4.833 -0.462 1.00 92.44 84 GLU A CA 1
ATOM 656 C C . GLU A 1 84 ? 10.481 3.436 -0.721 1.00 92.44 84 GLU A C 1
ATOM 658 O O . GLU A 1 84 ? 11.589 3.291 -1.250 1.00 92.44 84 GLU A O 1
ATOM 663 N N . SER A 1 85 ? 9.695 2.392 -0.444 1.00 92.31 85 SER A N 1
ATOM 664 C CA . SER A 1 85 ? 10.082 1.004 -0.716 1.00 92.31 85 SER A CA 1
ATOM 665 C C . SER A 1 85 ? 10.381 0.780 -2.200 1.00 92.31 85 SER A C 1
ATOM 667 O O . SER A 1 85 ? 11.397 0.179 -2.560 1.00 92.31 85 SER A O 1
ATOM 669 N N . LEU A 1 86 ? 9.540 1.319 -3.088 1.00 90.62 86 LEU A N 1
ATOM 670 C CA . LEU A 1 86 ? 9.751 1.249 -4.533 1.00 90.62 86 LEU A CA 1
ATOM 671 C C . LEU A 1 86 ? 10.996 2.016 -4.981 1.00 90.62 86 LEU A C 1
ATOM 673 O O . LEU A 1 86 ? 11.694 1.556 -5.890 1.00 90.62 86 LEU A O 1
ATOM 677 N N . ALA A 1 87 ? 11.299 3.159 -4.362 1.00 89.50 87 ALA A N 1
ATOM 678 C CA . ALA A 1 87 ? 12.526 3.900 -4.634 1.00 89.50 87 ALA A CA 1
ATOM 679 C C . ALA A 1 87 ? 13.770 3.067 -4.275 1.00 89.50 87 ALA A C 1
ATOM 681 O O . ALA A 1 87 ? 14.684 2.951 -5.096 1.00 89.50 87 ALA A O 1
ATOM 682 N N . VAL A 1 88 ? 13.769 2.400 -3.115 1.00 89.62 88 VAL A N 1
ATOM 683 C CA . VAL A 1 88 ? 14.857 1.503 -2.687 1.00 89.62 88 VAL A CA 1
ATOM 684 C C . VAL A 1 88 ? 15.008 0.302 -3.627 1.00 89.62 88 VAL A C 1
ATOM 686 O O . VAL A 1 88 ? 16.126 -0.048 -4.017 1.00 89.62 88 VAL A O 1
ATOM 689 N N . ILE A 1 89 ? 13.903 -0.330 -4.037 1.00 87.56 89 ILE A N 1
ATOM 690 C CA . ILE A 1 89 ? 13.933 -1.462 -4.980 1.00 87.56 89 ILE A CA 1
ATOM 691 C C . ILE A 1 89 ? 14.533 -1.028 -6.325 1.00 87.56 89 ILE A C 1
ATOM 693 O O . ILE A 1 89 ? 15.393 -1.725 -6.866 1.00 87.56 89 ILE A O 1
ATOM 697 N N . ARG A 1 90 ? 14.143 0.148 -6.838 1.00 86.50 90 ARG A N 1
ATOM 698 C CA . ARG A 1 90 ? 14.688 0.713 -8.086 1.00 86.50 90 ARG A CA 1
ATOM 699 C C . ARG A 1 90 ? 16.183 0.982 -8.011 1.00 86.50 90 ARG A C 1
ATOM 701 O O . ARG A 1 90 ? 16.891 0.659 -8.959 1.00 86.50 90 ARG A O 1
ATOM 708 N N . GLN A 1 91 ? 16.672 1.532 -6.900 1.00 86.81 91 GLN A N 1
ATOM 709 C CA . GLN A 1 91 ? 18.106 1.779 -6.711 1.00 86.81 91 GLN A CA 1
ATOM 710 C C . GLN A 1 91 ? 18.932 0.488 -6.788 1.00 86.81 91 GLN A C 1
ATOM 712 O O . GLN A 1 91 ? 20.030 0.495 -7.338 1.00 86.81 91 GLN A O 1
ATOM 717 N N . LYS A 1 92 ? 18.399 -0.633 -6.286 1.00 84.44 92 LYS A N 1
ATOM 718 C CA . LYS A 1 92 ? 19.065 -1.946 -6.348 1.00 84.44 92 LYS A CA 1
ATOM 719 C C . LYS A 1 92 ? 18.994 -2.609 -7.727 1.00 84.44 92 LYS A C 1
ATOM 721 O O . LYS A 1 92 ? 19.726 -3.565 -7.971 1.00 84.44 92 LYS A O 1
ATOM 726 N N . GLN A 1 93 ? 18.117 -2.140 -8.615 1.00 81.56 93 GLN A N 1
ATOM 727 C CA . GLN A 1 93 ? 17.917 -2.686 -9.960 1.00 81.56 93 GLN A CA 1
ATOM 728 C C . GLN A 1 93 ? 17.910 -1.573 -11.025 1.00 81.56 93 GLN A C 1
ATOM 730 O O . GLN A 1 93 ? 16.904 -1.374 -11.716 1.00 81.56 93 GLN A O 1
ATOM 735 N N . PRO A 1 94 ? 19.022 -0.830 -11.175 1.00 78.25 94 PRO A N 1
ATOM 736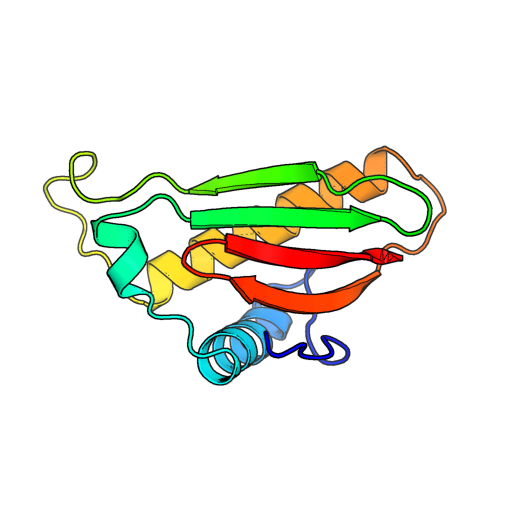 C CA . PRO A 1 94 ? 19.092 0.290 -12.104 1.00 78.25 94 PRO A CA 1
ATOM 737 C C . PRO A 1 94 ? 18.860 -0.179 -13.548 1.00 78.25 94 PRO A C 1
ATOM 739 O O . PRO A 1 94 ? 19.321 -1.242 -13.959 1.00 78.25 94 PRO A O 1
ATOM 742 N N . GL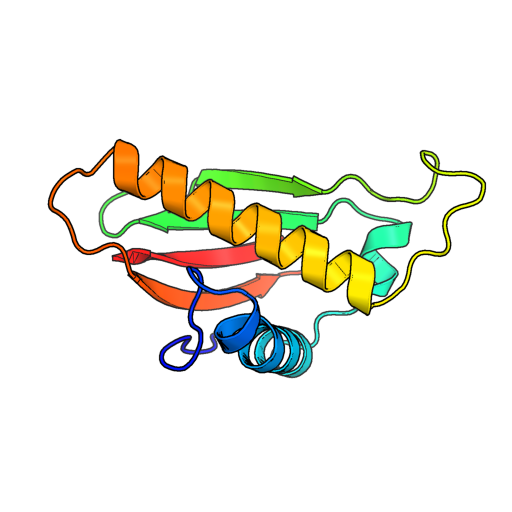Y A 1 95 ? 18.108 0.608 -14.319 1.00 80.12 95 GLY A N 1
ATOM 743 C CA . GLY A 1 95 ? 17.758 0.297 -15.711 1.00 80.12 95 GLY A CA 1
ATOM 744 C C . GLY A 1 95 ? 16.582 -0.673 -15.890 1.00 80.12 95 GLY A C 1
ATOM 745 O O . GLY A 1 95 ? 16.063 -0.774 -17.000 1.00 80.12 95 GLY A O 1
ATOM 746 N N . LYS A 1 96 ? 16.103 -1.338 -14.827 1.00 80.38 96 LYS A N 1
ATOM 747 C CA . LYS A 1 96 ? 14.875 -2.145 -14.883 1.00 80.38 96 LYS A CA 1
ATOM 748 C C . LYS A 1 96 ? 13.643 -1.293 -14.595 1.00 80.38 96 LYS A C 1
ATOM 750 O O . LYS A 1 96 ? 13.616 -0.471 -13.677 1.00 80.38 96 LYS A O 1
ATOM 755 N N . LEU A 1 97 ? 12.593 -1.502 -15.383 1.00 82.38 97 LEU A N 1
ATOM 756 C CA . LEU A 1 97 ? 11.316 -0.827 -15.190 1.00 82.38 97 LEU A CA 1
ATOM 757 C C . LEU A 1 97 ? 10.547 -1.480 -14.037 1.00 82.38 97 LEU A C 1
ATOM 759 O O . LEU A 1 97 ? 9.789 -2.406 -14.281 1.00 82.38 97 LEU A O 1
ATOM 763 N N . ILE A 1 98 ? 10.701 -0.956 -12.817 1.00 86.19 98 ILE A N 1
ATOM 764 C CA . ILE A 1 98 ? 9.973 -1.459 -11.640 1.00 86.19 98 ILE A CA 1
ATOM 765 C C . ILE A 1 98 ? 8.515 -0.984 -11.646 1.00 86.19 98 ILE A C 1
ATOM 767 O O . ILE A 1 98 ? 8.243 0.219 -11.488 1.00 86.19 98 ILE A O 1
ATOM 771 N N . LYS A 1 99 ? 7.590 -1.941 -11.767 1.00 89.38 99 LYS A N 1
ATOM 772 C CA . LYS A 1 99 ? 6.133 -1.767 -11.679 1.00 89.38 99 LYS A CA 1
ATOM 773 C C . LYS A 1 99 ? 5.540 -2.644 -10.583 1.00 89.38 99 LYS A C 1
ATOM 775 O O . LYS A 1 99 ? 5.858 -3.826 -10.512 1.00 89.38 99 LYS A O 1
ATOM 780 N N . VAL A 1 100 ? 4.622 -2.081 -9.799 1.00 92.44 100 VAL A N 1
ATOM 781 C CA . VAL A 1 100 ? 3.707 -2.865 -8.956 1.00 92.44 100 VAL A CA 1
ATOM 782 C C . VAL A 1 100 ? 2.642 -3.476 -9.859 1.00 92.44 100 VAL A C 1
ATOM 784 O O . VAL A 1 100 ? 2.098 -2.787 -10.722 1.00 92.44 100 VAL A O 1
ATOM 787 N N . ARG A 1 101 ? 2.410 -4.779 -9.715 1.00 93.62 101 ARG A N 1
ATOM 788 C CA . ARG A 1 101 ? 1.485 -5.564 -10.545 1.00 93.62 101 ARG A CA 1
ATOM 789 C C . ARG A 1 101 ? 0.205 -5.907 -9.824 1.00 93.62 101 ARG A C 1
ATOM 791 O O . ARG A 1 101 ? -0.862 -5.901 -10.428 1.00 93.62 101 ARG A O 1
ATOM 798 N N . SER A 1 102 ? 0.324 -6.229 -8.549 1.00 95.25 102 SER A N 1
ATOM 799 C CA . SER A 1 102 ? -0.814 -6.600 -7.735 1.00 95.25 102 SER A CA 1
ATOM 800 C C . SER A 1 102 ? -0.570 -6.276 -6.276 1.00 95.25 102 SER A C 1
ATOM 802 O O . SER A 1 102 ? 0.576 -6.176 -5.824 1.00 95.25 102 SER A O 1
ATOM 804 N N . MET A 1 103 ? -1.681 -6.139 -5.565 1.00 95.75 103 MET A N 1
ATOM 805 C CA . MET A 1 103 ? -1.748 -5.958 -4.129 1.00 95.75 103 MET A CA 1
ATOM 806 C C . MET A 1 103 ? -2.646 -7.035 -3.516 1.00 95.75 103 MET A C 1
ATOM 808 O O . MET A 1 103 ? -3.636 -7.456 -4.120 1.00 95.75 103 MET A O 1
ATOM 812 N N . GLN A 1 104 ? -2.289 -7.484 -2.321 1.00 96.06 104 GLN A N 1
ATOM 813 C CA . GLN A 1 104 ? -3.082 -8.378 -1.483 1.00 96.06 104 GLN A CA 1
ATOM 814 C C . GLN A 1 104 ? -3.058 -7.856 -0.046 1.00 96.06 104 GLN A C 1
ATOM 816 O O . GLN A 1 104 ? -2.087 -7.219 0.367 1.00 96.06 104 GLN A O 1
ATOM 821 N N . LEU A 1 105 ? -4.110 -8.163 0.706 1.00 95.75 105 LEU A N 1
ATOM 822 C CA . LEU A 1 105 ? -4.218 -7.872 2.131 1.00 95.75 105 LEU A CA 1
ATOM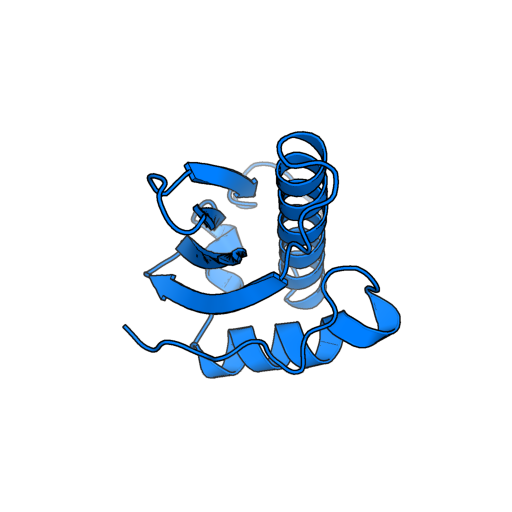 823 C C . LEU A 1 105 ? -4.345 -9.184 2.917 1.00 95.75 105 LEU A C 1
ATOM 825 O O . LEU A 1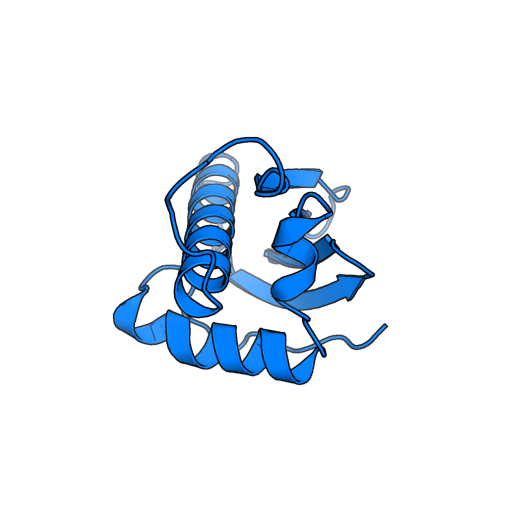 105 ? -5.183 -10.028 2.588 1.00 95.75 105 LEU A O 1
ATOM 829 N N . GLU A 1 106 ? -3.530 -9.333 3.959 1.00 93.62 106 GLU A N 1
ATOM 830 C CA . GLU A 1 106 ? -3.584 -10.420 4.939 1.00 93.62 106 GLU A CA 1
ATOM 831 C C . GLU A 1 106 ? -3.466 -9.836 6.356 1.00 93.62 106 GLU A C 1
ATOM 833 O O . GLU A 1 106 ? -2.384 -9.451 6.803 1.00 93.62 106 GLU A O 1
ATOM 838 N N . GLY A 1 107 ? -4.597 -9.721 7.061 1.00 91.19 107 GLY A N 1
ATOM 839 C CA . GLY A 1 107 ? -4.653 -9.036 8.357 1.00 91.19 107 GLY A CA 1
ATOM 840 C C . GLY A 1 107 ? -4.165 -7.587 8.244 1.00 91.19 107 GLY A C 1
ATOM 841 O O . GLY A 1 107 ? -4.650 -6.833 7.405 1.00 91.19 107 GLY A O 1
ATOM 842 N N . SER A 1 108 ? -3.164 -7.220 9.045 1.00 92.88 108 SER A N 1
ATOM 843 C CA . SER A 1 108 ? -2.472 -5.921 9.021 1.00 92.88 108 SER A CA 1
ATOM 844 C C . SER A 1 108 ? -1.298 -5.860 8.024 1.00 92.88 108 SER A C 1
ATOM 846 O O . SER A 1 108 ? -0.453 -4.966 8.095 1.00 92.88 108 SER A O 1
ATOM 848 N N . THR A 1 109 ? -1.202 -6.806 7.083 1.00 95.06 109 THR A N 1
ATOM 849 C CA . THR A 1 109 ? -0.074 -6.905 6.146 1.00 95.06 109 THR A CA 1
ATOM 850 C C . THR A 1 109 ? -0.510 -6.721 4.693 1.00 95.06 109 THR A C 1
ATOM 852 O O . THR A 1 109 ? -1.357 -7.451 4.182 1.00 95.06 109 THR A O 1
ATOM 855 N N . LEU A 1 110 ? 0.116 -5.764 4.003 1.00 95.81 110 LEU A N 1
ATOM 856 C CA . LEU A 1 110 ? -0.011 -5.559 2.562 1.00 95.81 110 LEU A CA 1
ATOM 857 C C . LEU A 1 110 ? 1.120 -6.274 1.823 1.00 95.81 110 LEU A C 1
ATOM 859 O O . LEU A 1 110 ? 2.300 -6.063 2.113 1.00 95.81 110 LEU A O 1
ATOM 863 N N . HIS A 1 111 ? 0.760 -7.074 0.826 1.00 95.38 111 HIS A N 1
ATOM 864 C CA . HIS A 1 111 ? 1.706 -7.744 -0.058 1.00 95.38 111 HIS A CA 1
ATOM 865 C C . HIS A 1 111 ? 1.624 -7.146 -1.460 1.00 95.38 111 HIS A C 1
ATOM 867 O O . HIS A 1 111 ? 0.550 -7.062 -2.051 1.00 95.38 111 HIS A O 1
ATOM 873 N N . PHE A 1 112 ? 2.776 -6.768 -2.006 1.00 95.06 112 PHE A N 1
ATOM 874 C CA . PHE A 1 112 ? 2.928 -6.159 -3.319 1.00 95.06 112 PHE A CA 1
ATOM 875 C C . PHE A 1 112 ? 3.777 -7.054 -4.212 1.00 95.06 112 PHE A C 1
ATOM 877 O O . PHE A 1 112 ? 4.908 -7.391 -3.864 1.00 95.06 112 PHE A O 1
ATOM 884 N N . THR A 1 113 ? 3.280 -7.389 -5.398 1.00 93.44 113 THR A N 1
ATOM 885 C CA . THR A 1 113 ? 4.106 -8.040 -6.427 1.00 93.44 113 THR A CA 1
ATOM 886 C C . THR A 1 113 ? 4.721 -6.979 -7.329 1.00 93.44 113 THR A C 1
ATOM 888 O O . THR A 1 113 ? 3.994 -6.137 -7.859 1.00 93.44 113 THR A O 1
ATOM 891 N N . VAL A 1 114 ? 6.039 -7.023 -7.544 1.00 90.75 114 VAL A N 1
ATOM 892 C CA . VAL A 1 114 ? 6.762 -6.088 -8.418 1.00 90.75 114 VAL A CA 1
ATOM 893 C C . VAL A 1 114 ? 7.598 -6.798 -9.487 1.00 90.75 114 VAL A C 1
ATOM 895 O O . VAL A 1 114 ? 8.186 -7.855 -9.247 1.00 90.75 114 VAL A O 1
ATOM 898 N N . SER A 1 115 ? 7.665 -6.193 -10.676 1.00 86.69 115 SER A N 1
ATOM 899 C CA . SER A 1 115 ? 8.472 -6.637 -11.828 1.00 86.69 115 SER A CA 1
ATOM 900 C C . SER A 1 115 ? 9.325 -5.508 -12.370 1.00 86.69 115 SER A C 1
ATOM 902 O O . SER A 1 115 ? 8.732 -4.405 -12.427 1.00 86.69 115 SER A O 1
#

Radius of gyration: 13.94 Å; chains: 1; bounding box: 31×29×38 Å